Protein AF-A0A6J6NCQ2-F1 (afdb_monomer)

Organism: NCBI:txid449393

Foldseek 3Di:
DWADKDKFWFQDPPPRDTDIDIATPDDDPDPPPDDDPVNNQRRFWDADPPPRDIDGNVRTHTDDD

Nearest PDB structures (foldseek):
  6wgg-assembly1_6  TM=4.359E-01  e=2.667E+00  Saccharomyces cerevisiae

Secondary structure (DSSP, 8-state):
-PPPEEEEEEE-TTT--EEEEEEES---TTSS----HHHHHHHTEEE-TTT--EEEGGG--B---

Solvent-accessible surface area (backbone atoms only — not comparable to full-atom values): 4078 Å² total; per-residue (Å²): 122,56,48,70,75,44,82,44,45,36,38,37,90,88,78,62,53,71,48,76,50,57,34,33,92,41,78,45,84,79,78,79,57,89,71,52,74,65,58,51,50,52,37,35,26,49,64,36,90,85,80,63,55,70,38,45,64,96,70,55,47,68,61,79,132

Mean predicted aligned error: 4.02 Å

Structure (mmCIF, N/CA/C/O backbone):
data_AF-A0A6J6NCQ2-F1
#
_entry.id   AF-A0A6J6NCQ2-F1
#
loop_
_atom_site.group_PDB
_atom_site.id
_atom_site.type_symbol
_atom_site.label_atom_id
_atom_site.label_alt_id
_atom_site.label_comp_id
_atom_site.label_asym_id
_atom_site.label_entity_id
_atom_site.label_seq_id
_atom_site.pdbx_PDB_ins_code
_atom_site.Cartn_x
_atom_site.Cartn_y
_atom_site.Cartn_z
_atom_site.occupancy
_atom_site.B_iso_or_equiv
_atom_site.auth_seq_id
_atom_site.auth_comp_id
_atom_site.auth_asym_id
_atom_site.auth_atom_id
_atom_site.pdbx_PDB_model_num
ATOM 1 N N . MET A 1 1 ? 6.524 -5.788 -18.045 1.00 80.75 1 MET A N 1
ATOM 2 C CA . MET A 1 1 ? 6.008 -4.415 -17.908 1.00 80.75 1 MET A CA 1
ATOM 3 C C . MET A 1 1 ? 5.533 -4.245 -16.480 1.00 80.75 1 MET A C 1
ATOM 5 O O . MET A 1 1 ? 4.889 -5.161 -15.983 1.00 80.75 1 MET A O 1
ATOM 9 N N . THR A 1 2 ? 5.892 -3.144 -15.832 1.00 89.62 2 THR A N 1
ATOM 10 C CA . THR A 1 2 ? 5.399 -2.777 -14.498 1.00 89.62 2 THR A CA 1
ATOM 11 C C . THR A 1 2 ? 3.917 -2.390 -14.593 1.00 89.62 2 THR A C 1
ATOM 13 O O . THR A 1 2 ? 3.525 -1.681 -15.523 1.00 89.62 2 THR A O 1
ATOM 16 N N . SER A 1 3 ? 3.073 -2.872 -13.676 1.00 91.88 3 SER A N 1
ATOM 17 C CA . SER A 1 3 ? 1.647 -2.515 -13.656 1.00 91.88 3 SER A CA 1
ATOM 18 C C . SER A 1 3 ? 1.464 -1.043 -13.274 1.00 91.88 3 SER A C 1
ATOM 20 O O . SER A 1 3 ? 2.283 -0.509 -12.520 1.00 91.88 3 SER A O 1
ATOM 22 N N . PRO A 1 4 ? 0.397 -0.364 -13.731 1.00 93.31 4 PRO A N 1
ATOM 23 C CA . PRO A 1 4 ? 0.059 0.952 -13.197 1.00 93.31 4 PRO A CA 1
ATOM 24 C C . PRO A 1 4 ? -0.197 0.879 -11.677 1.00 93.31 4 PRO A C 1
ATOM 26 O O . PRO A 1 4 ? -0.499 -0.202 -11.161 1.00 93.31 4 PRO A O 1
ATOM 29 N N . PRO A 1 5 ? -0.047 2.001 -10.951 1.00 93.44 5 PRO A N 1
ATOM 30 C CA . PRO A 1 5 ? -0.446 2.077 -9.553 1.00 93.44 5 PRO A CA 1
ATOM 31 C C . PRO A 1 5 ? -1.974 2.038 -9.430 1.00 93.44 5 PRO A C 1
ATOM 33 O O . PRO A 1 5 ? -2.690 2.672 -10.207 1.00 93.44 5 PRO A O 1
ATOM 36 N N . GLU A 1 6 ? -2.461 1.317 -8.430 1.00 92.75 6 GLU A N 1
ATOM 37 C CA . GLU A 1 6 ? -3.874 1.144 -8.111 1.00 92.75 6 GLU A CA 1
ATOM 38 C C . GLU A 1 6 ? -4.162 1.739 -6.736 1.00 92.75 6 GLU A C 1
ATOM 40 O O . GLU A 1 6 ? -3.486 1.426 -5.756 1.00 92.75 6 GLU A O 1
ATOM 45 N N . VAL A 1 7 ? -5.171 2.607 -6.666 1.00 94.19 7 VAL A N 1
ATOM 46 C CA . VAL A 1 7 ? -5.631 3.196 -5.406 1.00 94.19 7 VAL A CA 1
ATOM 47 C C . VAL A 1 7 ? -6.571 2.214 -4.718 1.00 94.19 7 VAL A C 1
ATOM 49 O O . VAL A 1 7 ? -7.584 1.813 -5.292 1.00 94.19 7 VAL A O 1
ATOM 52 N N . ILE A 1 8 ? -6.262 1.865 -3.474 1.00 92.69 8 ILE A N 1
ATOM 53 C CA . ILE A 1 8 ? -7.012 0.892 -2.681 1.00 92.69 8 ILE A CA 1
ATOM 54 C C . ILE A 1 8 ? -7.438 1.481 -1.336 1.00 92.69 8 ILE A C 1
ATOM 56 O O . ILE A 1 8 ? -6.756 2.322 -0.750 1.00 92.69 8 ILE A O 1
ATOM 60 N N . LYS A 1 9 ? -8.579 1.011 -0.823 1.00 95.75 9 LYS A N 1
ATOM 61 C CA . LYS A 1 9 ? -9.053 1.305 0.533 1.00 95.75 9 LYS A CA 1
ATOM 62 C C . LYS A 1 9 ? -8.612 0.174 1.455 1.00 95.75 9 LYS A C 1
ATOM 64 O O . LYS A 1 9 ? -9.076 -0.956 1.326 1.00 95.75 9 LYS A O 1
ATOM 69 N N . VAL A 1 10 ? -7.721 0.474 2.387 1.00 95.25 10 VAL A N 1
ATOM 70 C CA . VAL A 1 10 ? -7.082 -0.495 3.280 1.00 95.25 10 VAL A CA 1
ATOM 71 C C . VAL A 1 10 ? -7.687 -0.395 4.668 1.00 95.25 10 VAL A C 1
ATOM 73 O O . VAL A 1 10 ? -7.846 0.700 5.210 1.00 95.25 10 VAL A O 1
ATOM 76 N N . ARG A 1 11 ? -7.966 -1.541 5.289 1.00 96.31 11 ARG A N 1
ATOM 77 C CA . ARG A 1 11 ? -8.263 -1.619 6.722 1.00 96.31 11 ARG A CA 1
ATOM 78 C C . ARG A 1 11 ? -7.037 -2.141 7.463 1.00 96.31 11 ARG A C 1
ATOM 80 O O . ARG A 1 11 ? -6.616 -3.271 7.248 1.00 96.31 11 ARG A O 1
ATOM 87 N N . CYS A 1 12 ? -6.471 -1.338 8.361 1.00 96.00 12 CYS A N 1
ATOM 88 C CA . CYS A 1 12 ? -5.323 -1.764 9.157 1.00 96.00 12 CYS A CA 1
ATOM 89 C C . CYS A 1 12 ? -5.697 -2.940 10.083 1.00 96.00 12 CYS A C 1
ATOM 91 O O . CYS A 1 12 ? -6.617 -2.789 10.890 1.00 96.00 12 CYS A O 1
ATOM 93 N N . PRO A 1 13 ? -4.965 -4.068 10.061 1.00 95.06 13 PRO A N 1
ATOM 94 C CA . PRO A 1 13 ? -5.254 -5.215 10.920 1.00 95.06 13 PRO A CA 1
ATOM 95 C C . PRO A 1 13 ? -4.915 -4.963 12.395 1.00 95.06 13 PRO A C 1
ATOM 97 O O . PRO A 1 13 ? -5.466 -5.629 13.263 1.00 95.06 13 PRO A O 1
ATOM 100 N N . GLN A 1 14 ? -4.029 -4.005 12.695 1.00 96.25 14 GLN A N 1
ATOM 101 C CA . GLN A 1 14 ? -3.579 -3.728 14.065 1.00 96.25 14 GLN A CA 1
ATOM 102 C C . GLN A 1 14 ? -4.506 -2.771 14.819 1.00 96.25 14 GLN A C 1
ATOM 104 O O . GLN A 1 14 ? 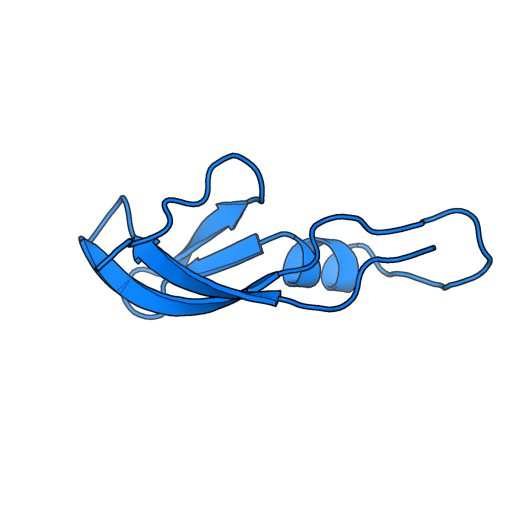-4.818 -3.000 15.982 1.00 96.25 14 GLN A O 1
ATOM 109 N N . CYS A 1 15 ? -4.951 -1.688 14.176 1.00 96.88 15 CYS A N 1
ATOM 110 C CA . CYS A 1 15 ? -5.737 -0.638 14.839 1.00 96.88 15 CYS A CA 1
ATOM 111 C C . CYS A 1 15 ? -7.095 -0.359 14.182 1.00 96.88 15 CYS A C 1
ATOM 113 O O . CYS A 1 15 ? -7.776 0.588 14.569 1.00 96.88 15 CYS A O 1
ATOM 115 N N . ALA A 1 16 ? -7.484 -1.152 13.177 1.00 95.75 16 ALA A N 1
ATOM 116 C CA . ALA A 1 16 ? -8.728 -1.026 12.417 1.00 95.75 16 ALA A CA 1
ATOM 117 C C . ALA A 1 16 ? -8.932 0.306 11.667 1.00 95.75 16 ALA A C 1
ATOM 119 O O . ALA A 1 16 ? -9.978 0.476 11.042 1.00 95.75 16 ALA A O 1
ATOM 120 N N . THR A 1 17 ? -7.954 1.223 11.672 1.00 96.75 17 THR A N 1
ATOM 121 C CA . THR A 1 17 ? -7.997 2.454 10.872 1.00 96.75 17 THR A CA 1
ATOM 122 C C . THR A 1 17 ? -8.175 2.113 9.398 1.00 96.75 17 THR A C 1
ATOM 124 O O . THR A 1 17 ? -7.424 1.305 8.849 1.00 96.75 17 THR A O 1
ATOM 127 N N . ILE A 1 18 ? -9.157 2.752 8.767 1.00 96.56 18 ILE A N 1
ATOM 128 C CA . ILE A 1 18 ? -9.392 2.675 7.328 1.00 96.56 18 ILE A CA 1
ATOM 129 C C . ILE A 1 18 ? -8.705 3.871 6.677 1.00 96.56 18 ILE A C 1
ATOM 131 O O . ILE A 1 18 ? -8.891 5.003 7.122 1.00 96.56 18 ILE A O 1
ATOM 135 N N . PHE A 1 19 ? -7.901 3.621 5.652 1.00 96.12 19 PHE A N 1
ATOM 136 C CA . PHE A 1 19 ? -7.170 4.652 4.922 1.00 96.12 19 PHE A CA 1
ATOM 137 C C . PHE A 1 19 ? -7.039 4.268 3.448 1.00 96.12 19 P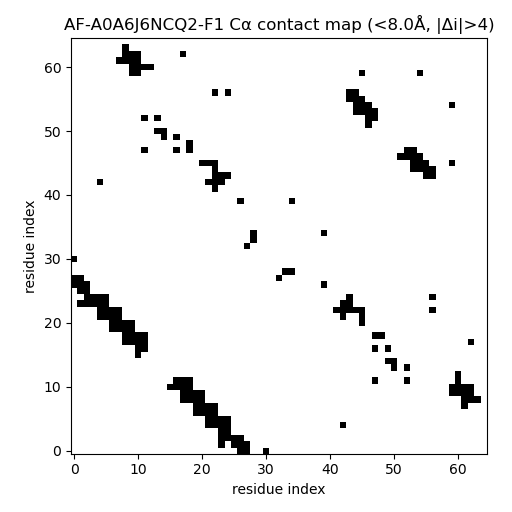HE A C 1
ATOM 139 O O . PHE A 1 19 ? -7.235 3.111 3.083 1.00 96.12 19 PHE A O 1
ATOM 146 N N . THR A 1 20 ? -6.740 5.249 2.607 1.00 96.06 20 THR A N 1
ATOM 147 C CA . THR A 1 20 ? -6.491 5.037 1.180 1.00 96.06 20 THR A CA 1
ATOM 148 C C . THR A 1 20 ? -4.994 5.092 0.927 1.00 96.06 20 THR A C 1
ATOM 150 O O . THR A 1 20 ? -4.319 5.949 1.495 1.00 96.06 20 THR A O 1
ATOM 153 N N . ASP A 1 21 ? -4.498 4.199 0.081 1.00 95.38 21 ASP A N 1
ATOM 154 C CA . ASP A 1 21 ? -3.097 4.158 -0.341 1.00 95.38 21 ASP A CA 1
ATOM 155 C C . ASP A 1 21 ? -2.998 3.638 -1.787 1.00 95.38 21 ASP A C 1
ATOM 157 O O . ASP A 1 21 ? -4.012 3.227 -2.363 1.00 95.38 21 ASP A O 1
ATOM 161 N N . SER A 1 22 ? -1.807 3.663 -2.384 1.00 93.69 22 SER A N 1
ATOM 162 C CA . SER A 1 22 ? -1.567 3.146 -3.735 1.00 93.69 22 SER A CA 1
ATOM 163 C C . SER A 1 22 ? -0.522 2.040 -3.756 1.00 93.69 22 SER A C 1
ATOM 165 O O . SER A 1 22 ? 0.546 2.205 -3.181 1.00 93.69 22 SER A O 1
ATOM 167 N N . ILE A 1 23 ? -0.795 0.963 -4.492 1.00 93.31 23 ILE A N 1
ATOM 168 C CA . ILE A 1 23 ? 0.150 -0.144 -4.701 1.00 93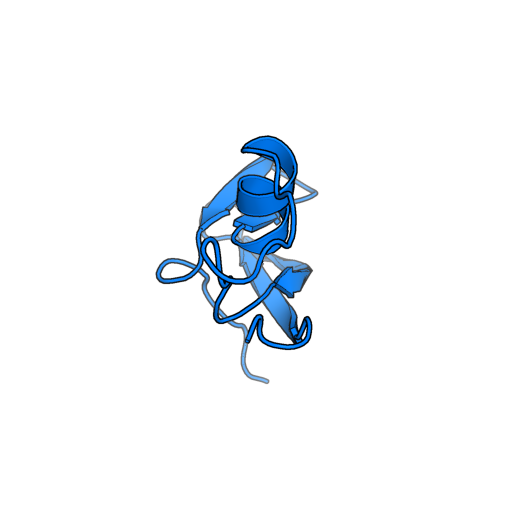.31 23 ILE A CA 1
ATOM 169 C C . ILE A 1 23 ? 0.293 -0.472 -6.186 1.00 93.31 23 ILE A C 1
ATOM 171 O O . ILE A 1 23 ? -0.571 -0.135 -6.993 1.00 93.31 23 ILE A O 1
ATOM 175 N N . ARG A 1 24 ? 1.357 -1.177 -6.563 1.00 92.81 24 ARG A N 1
ATOM 176 C CA . ARG A 1 24 ? 1.494 -1.805 -7.883 1.00 92.81 24 ARG A CA 1
ATOM 177 C C . ARG A 1 24 ? 1.355 -3.315 -7.740 1.00 92.81 24 ARG A C 1
ATOM 179 O O . ARG A 1 24 ? 2.100 -3.941 -6.995 1.00 92.81 24 ARG A O 1
ATOM 186 N N . GLY A 1 25 ? 0.429 -3.908 -8.493 1.00 88.44 25 GLY A N 1
ATOM 187 C CA . GLY A 1 25 ? 0.213 -5.358 -8.498 1.00 88.44 25 GLY A CA 1
ATOM 188 C C . GLY A 1 25 ? 1.392 -6.165 -9.059 1.00 88.44 25 GLY A C 1
ATOM 189 O O . GLY A 1 25 ? 1.545 -7.337 -8.730 1.00 88.44 25 GLY A O 1
ATOM 190 N N . SER A 1 26 ? 2.243 -5.563 -9.900 1.00 89.38 26 SER A N 1
ATOM 191 C CA . SER A 1 26 ? 3.518 -6.170 -10.310 1.00 89.38 26 SER A CA 1
ATOM 192 C C . SER A 1 26 ? 4.561 -5.129 -10.717 1.00 89.38 26 SER A C 1
ATOM 194 O O . SER A 1 26 ? 4.247 -4.126 -11.361 1.00 89.38 26 SER A O 1
ATOM 196 N N . ILE A 1 27 ? 5.823 -5.408 -10.389 1.00 88.88 27 ILE A N 1
ATOM 197 C CA . ILE A 1 27 ? 6.987 -4.614 -10.797 1.00 88.88 27 ILE A CA 1
ATOM 198 C C . ILE A 1 27 ? 7.878 -5.479 -11.680 1.00 88.88 27 ILE A C 1
ATOM 200 O O . ILE A 1 27 ? 8.116 -6.650 -11.381 1.00 88.88 27 ILE A O 1
ATOM 204 N N . ASN A 1 28 ? 8.356 -4.923 -12.793 1.00 88.19 28 ASN A N 1
ATOM 205 C CA . ASN A 1 28 ? 9.279 -5.625 -13.671 1.00 88.19 28 ASN A CA 1
ATOM 206 C C . ASN A 1 28 ? 10.718 -5.147 -13.453 1.00 88.19 28 ASN A C 1
ATOM 208 O O . ASN A 1 28 ? 11.102 -4.089 -13.933 1.00 88.19 28 ASN A O 1
ATOM 212 N N . LEU A 1 29 ? 11.531 -5.993 -12.825 1.00 85.38 29 LEU A N 1
ATOM 213 C CA . LEU A 1 29 ? 12.926 -5.688 -12.483 1.00 85.38 29 LEU A CA 1
ATOM 214 C C . LEU 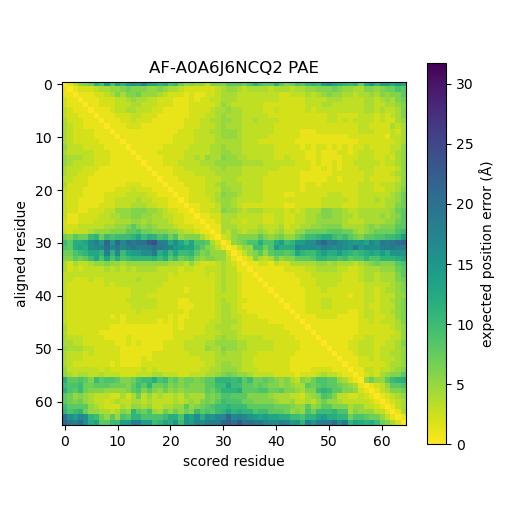A 1 29 ? 13.930 -5.922 -13.629 1.00 85.38 29 LEU A C 1
ATOM 216 O O . LEU A 1 29 ? 15.132 -5.787 -13.442 1.00 85.38 29 LEU A O 1
ATOM 220 N N . SER A 1 30 ? 13.463 -6.336 -14.810 1.00 81.31 30 SER A N 1
ATOM 221 C CA . SER A 1 30 ? 14.319 -6.842 -15.901 1.00 81.31 30 SER A CA 1
ATOM 222 C C . SER A 1 30 ? 14.299 -5.996 -17.178 1.00 81.31 30 SER A C 1
ATOM 224 O O . SER A 1 30 ? 15.052 -6.277 -18.106 1.00 81.31 30 SER A O 1
ATOM 226 N N . LEU A 1 31 ? 13.448 -4.966 -17.251 1.00 71.62 31 LEU A N 1
ATOM 227 C CA . LEU A 1 31 ? 13.239 -4.154 -18.461 1.00 71.62 31 LEU A CA 1
ATOM 228 C C . LEU A 1 31 ? 14.079 -2.866 -18.514 1.00 71.62 31 LEU A C 1
ATOM 230 O O . LEU A 1 31 ? 13.777 -1.976 -19.303 1.00 71.62 31 LEU A O 1
ATOM 234 N N . GLY A 1 32 ? 15.133 -2.763 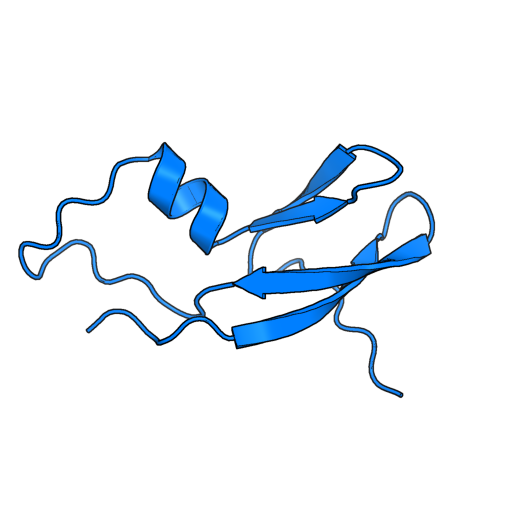-17.702 1.00 67.12 32 GLY A N 1
ATOM 235 C CA . GLY A 1 32 ? 15.991 -1.574 -17.654 1.00 67.12 32 GLY A CA 1
ATOM 236 C C . GLY A 1 32 ? 15.380 -0.382 -16.908 1.00 67.12 32 GLY A C 1
ATOM 237 O O . GLY A 1 32 ? 15.961 0.696 -16.928 1.00 67.12 32 GLY A O 1
ATOM 238 N N . GLU A 1 33 ? 14.232 -0.565 -16.248 1.00 73.50 33 GLU A N 1
ATOM 239 C CA . GLU A 1 33 ? 13.790 0.338 -15.185 1.00 73.50 33 GLU A CA 1
ATOM 240 C C . GLU A 1 33 ? 14.710 0.110 -13.979 1.00 73.50 33 GLU A C 1
ATOM 242 O O . GLU A 1 33 ? 14.757 -0.999 -13.442 1.00 73.50 33 GLU A O 1
ATOM 247 N N . GLU A 1 34 ? 15.467 1.132 -13.581 1.00 84.00 34 GLU A N 1
ATOM 248 C CA . GLU A 1 34 ? 16.225 1.083 -12.333 1.00 84.00 34 GLU A CA 1
ATOM 249 C C . GLU A 1 34 ? 15.263 1.351 -11.183 1.00 84.00 34 GLU A C 1
ATOM 251 O O . GLU A 1 34 ? 14.765 2.461 -11.023 1.00 84.00 34 GLU A O 1
ATOM 256 N N . TRP A 1 35 ? 14.973 0.297 -10.430 1.00 89.38 35 TRP A N 1
ATOM 257 C CA . TRP A 1 35 ? 14.247 0.367 -9.176 1.00 89.38 35 TRP A CA 1
ATOM 258 C C . TRP A 1 35 ? 15.240 0.169 -8.043 1.00 89.38 35 TRP A C 1
ATOM 260 O O . TRP A 1 35 ? 15.995 -0.806 -8.028 1.00 89.38 35 TRP A O 1
ATOM 270 N N . THR A 1 36 ? 15.222 1.077 -7.084 1.00 92.25 36 THR A N 1
ATOM 271 C CA . THR A 1 36 ? 15.868 0.872 -5.793 1.00 92.25 36 THR A CA 1
ATOM 272 C C . THR A 1 36 ? 15.015 -0.046 -4.918 1.00 92.25 36 THR A C 1
ATOM 274 O O . THR A 1 36 ? 13.801 -0.162 -5.102 1.00 92.25 36 THR A O 1
ATOM 277 N N . ASP A 1 37 ? 15.639 -0.681 -3.926 1.00 91.06 37 ASP A N 1
ATOM 278 C CA . ASP A 1 37 ? 14.911 -1.499 -2.949 1.00 91.06 37 ASP A CA 1
ATOM 279 C C . ASP A 1 37 ? 13.845 -0.680 -2.201 1.00 91.06 37 ASP A C 1
ATOM 281 O O . ASP A 1 37 ? 12.777 -1.203 -1.899 1.00 91.06 37 ASP A O 1
ATOM 285 N N . GLU A 1 38 ? 14.111 0.607 -1.949 1.00 93.00 38 GLU A N 1
ATOM 286 C CA . GLU A 1 38 ? 13.170 1.537 -1.312 1.00 93.00 38 GLU A CA 1
ATOM 287 C C . GLU A 1 38 ? 11.945 1.796 -2.200 1.00 93.00 38 GLU A C 1
ATOM 289 O O . GLU A 1 38 ? 10.814 1.682 -1.737 1.00 93.00 38 GLU A O 1
ATOM 294 N N . GLU A 1 39 ? 12.137 2.037 -3.500 1.00 92.88 39 GLU A N 1
ATOM 295 C CA . GLU A 1 39 ? 11.019 2.233 -4.432 1.00 92.88 39 GLU A CA 1
ATOM 296 C C . GLU A 1 39 ? 10.168 0.966 -4.595 1.00 92.88 39 GLU A C 1
ATOM 298 O O . GLU A 1 39 ? 8.943 1.050 -4.713 1.00 92.88 39 GLU A O 1
ATOM 303 N N . ILE A 1 40 ? 10.790 -0.219 -4.593 1.00 92.69 40 ILE A N 1
ATOM 304 C CA . ILE A 1 40 ? 10.068 -1.502 -4.634 1.00 92.69 40 ILE A CA 1
ATOM 305 C C . ILE A 1 40 ? 9.242 -1.674 -3.362 1.00 92.69 40 ILE A C 1
ATOM 307 O O . ILE A 1 40 ? 8.071 -2.055 -3.416 1.00 92.69 40 ILE A O 1
ATOM 311 N N . ASP A 1 41 ? 9.858 -1.405 -2.220 1.00 93.06 41 ASP A N 1
ATOM 312 C CA . ASP A 1 41 ? 9.250 -1.523 -0.907 1.00 93.06 41 ASP A CA 1
ATOM 313 C C . ASP A 1 41 ? 8.049 -0.575 -0.754 1.00 93.06 41 ASP A C 1
ATOM 315 O O . ASP A 1 41 ? 6.978 -1.012 -0.327 1.00 93.06 41 ASP A O 1
ATOM 319 N N . GLU A 1 42 ? 8.156 0.678 -1.196 1.00 93.44 42 GLU A N 1
ATOM 320 C CA . GLU A 1 42 ? 7.033 1.622 -1.225 1.00 93.44 42 GLU A CA 1
ATOM 321 C C . GLU A 1 42 ? 5.937 1.194 -2.207 1.00 93.44 42 GLU A C 1
ATOM 323 O O . GLU A 1 42 ? 4.760 1.175 -1.856 1.00 93.44 42 GLU A O 1
ATOM 328 N N . ALA A 1 43 ? 6.298 0.785 -3.425 1.00 93.31 43 ALA A N 1
ATOM 329 C CA . ALA A 1 43 ? 5.319 0.417 -4.446 1.00 93.31 43 ALA A CA 1
ATOM 330 C C . ALA A 1 43 ? 4.568 -0.895 -4.148 1.00 93.31 43 ALA A C 1
ATOM 332 O O . ALA A 1 43 ? 3.526 -1.151 -4.760 1.00 93.31 43 ALA A O 1
ATOM 333 N N . THR A 1 44 ? 5.077 -1.732 -3.240 1.00 92.94 44 THR A N 1
ATOM 334 C CA . THR A 1 44 ? 4.494 -3.041 -2.890 1.00 92.94 44 THR A CA 1
ATOM 335 C C . THR A 1 44 ? 3.941 -3.112 -1.470 1.00 92.94 44 THR A C 1
ATOM 337 O O . THR A 1 44 ? 3.506 -4.184 -1.033 1.00 92.94 44 THR A O 1
ATOM 340 N N . SER A 1 45 ? 3.912 -1.995 -0.743 1.00 95.06 45 SER A N 1
ATOM 341 C CA . SER A 1 45 ? 3.440 -1.958 0.636 1.00 95.06 45 SER A CA 1
ATOM 342 C C . SER A 1 45 ? 2.510 -0.784 0.911 1.00 95.06 45 SER A C 1
ATOM 344 O O . SER A 1 45 ? 2.399 0.159 0.139 1.00 95.06 45 SER A O 1
ATOM 346 N N . VAL A 1 46 ? 1.818 -0.865 2.043 1.00 95.75 46 VAL A N 1
ATOM 347 C CA . VAL A 1 46 ? 1.003 0.220 2.589 1.00 95.75 46 VAL A CA 1
ATOM 348 C C . VAL A 1 46 ? 1.344 0.391 4.058 1.00 95.75 46 VAL A C 1
ATOM 350 O O . VAL A 1 46 ? 1.465 -0.588 4.805 1.00 95.75 46 VAL A O 1
ATOM 353 N N . THR A 1 47 ? 1.485 1.637 4.503 1.00 96.25 47 THR A N 1
ATOM 354 C CA . THR A 1 47 ? 1.820 1.945 5.899 1.00 96.25 47 THR A CA 1
ATOM 355 C C . THR A 1 47 ? 0.656 2.647 6.569 1.00 96.25 47 THR A C 1
ATOM 357 O O . THR A 1 47 ? 0.275 3.751 6.192 1.00 96.25 47 THR A O 1
ATOM 360 N N . CYS A 1 48 ? 0.111 2.035 7.623 1.00 96.69 48 CYS A N 1
ATOM 361 C CA . CYS A 1 48 ? -0.982 2.642 8.369 1.00 96.69 48 CYS A CA 1
ATOM 362 C C . CYS A 1 48 ? -0.553 4.008 8.939 1.00 96.69 48 CYS A C 1
ATOM 364 O O . CYS A 1 48 ? 0.386 4.061 9.741 1.00 96.69 48 CYS A O 1
ATOM 366 N N . PRO A 1 49 ? -1.263 5.108 8.625 1.00 97.31 49 PRO A N 1
ATOM 367 C CA . PRO A 1 49 ? -0.883 6.437 9.098 1.00 97.31 49 PRO A CA 1
ATOM 368 C C . PRO A 1 49 ? -1.071 6.606 10.613 1.00 97.31 49 PRO A C 1
ATOM 370 O O . PRO A 1 49 ? -0.445 7.472 11.212 1.00 97.31 49 PRO A O 1
ATOM 373 N N . ASN A 1 50 ? -1.904 5.766 11.238 1.00 98.00 50 ASN A N 1
ATOM 374 C CA . ASN A 1 50 ? -2.225 5.848 12.662 1.00 98.00 50 ASN A CA 1
ATOM 375 C C . ASN A 1 50 ? -1.236 5.071 13.551 1.00 98.00 50 ASN A C 1
ATOM 377 O O . ASN A 1 50 ? -0.704 5.619 14.508 1.00 98.00 50 ASN A O 1
ATOM 381 N N . CYS A 1 51 ? -0.971 3.794 13.246 1.00 97.44 51 CYS A N 1
ATOM 382 C CA . CYS A 1 51 ? -0.121 2.934 14.088 1.00 97.44 51 CYS A CA 1
ATOM 383 C C . CYS A 1 51 ? 1.220 2.547 13.449 1.00 97.44 51 CYS A C 1
ATOM 385 O O . CYS A 1 51 ? 1.978 1.788 14.046 1.00 97.44 51 CYS A O 1
ATOM 387 N N . ARG A 1 52 ? 1.505 3.031 12.230 1.00 97.44 52 ARG A N 1
ATOM 388 C CA . ARG A 1 52 ? 2.728 2.738 11.458 1.00 97.44 52 ARG A CA 1
ATOM 389 C C . ARG A 1 52 ? 2.942 1.259 11.121 1.00 97.44 52 ARG A C 1
ATOM 391 O O . ARG A 1 52 ? 4.005 0.897 10.631 1.00 97.44 52 ARG A O 1
ATOM 398 N N . HIS A 1 53 ? 1.933 0.411 11.326 1.00 96.19 53 HIS A N 1
ATOM 399 C CA . HIS A 1 53 ? 1.979 -0.970 10.869 1.00 96.19 53 HIS A CA 1
ATOM 400 C C . HIS A 1 53 ? 2.014 -1.019 9.343 1.00 96.19 53 HIS A C 1
ATOM 402 O O . HIS A 1 53 ? 1.149 -0.439 8.677 1.00 96.19 53 HIS A O 1
ATOM 408 N N . LYS A 1 54 ? 3.007 -1.727 8.819 1.00 95.75 54 LYS A N 1
ATOM 409 C CA . LYS A 1 54 ? 3.245 -1.889 7.395 1.00 95.75 54 LYS A CA 1
ATOM 410 C C . LYS A 1 54 ? 2.750 -3.250 6.927 1.00 95.75 54 LYS A C 1
ATOM 412 O O . LYS A 1 54 ? 3.031 -4.259 7.571 1.00 95.75 54 LYS A O 1
ATOM 417 N N . GLN A 1 55 ? 2.008 -3.256 5.829 1.00 94.06 55 GLN A N 1
ATOM 418 C CA . GLN A 1 55 ? 1.504 -4.457 5.165 1.00 94.06 55 GLN A CA 1
ATOM 419 C C . GLN A 1 55 ? 2.081 -4.520 3.756 1.00 94.06 55 GLN A C 1
ATOM 421 O O . GLN A 1 55 ? 2.251 -3.480 3.127 1.00 94.06 55 GLN A O 1
ATOM 426 N N . TYR A 1 56 ? 2.338 -5.724 3.260 1.00 91.38 56 TYR A N 1
ATOM 427 C CA . TYR A 1 56 ? 2.855 -5.964 1.914 1.00 91.38 56 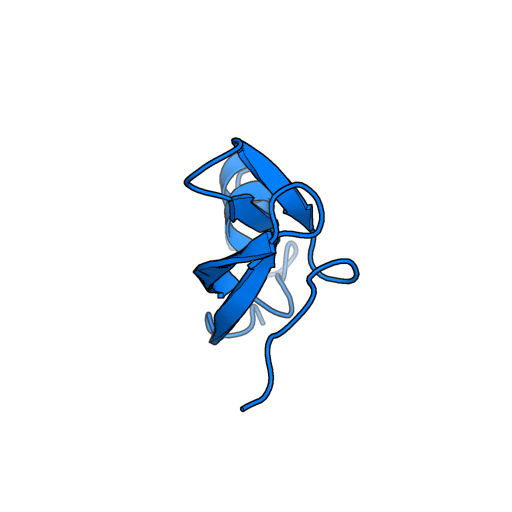TYR A CA 1
ATOM 428 C C . TYR A 1 56 ? 1.786 -6.642 1.065 1.00 91.38 56 TYR A C 1
ATOM 430 O O . TYR A 1 56 ? 0.986 -7.399 1.612 1.00 91.38 56 TYR A O 1
ATOM 438 N N . GLY A 1 57 ? 1.794 -6.353 -0.239 1.00 76.44 57 GLY A N 1
ATOM 439 C CA . GLY A 1 57 ? 0.908 -6.869 -1.291 1.00 76.44 57 GLY A CA 1
ATOM 440 C C . GLY A 1 57 ? -0.167 -7.876 -0.862 1.00 76.44 57 GLY A C 1
ATOM 441 O O . GLY A 1 57 ? -1.310 -7.497 -0.617 1.00 76.44 57 GLY A O 1
ATOM 442 N N . ASP A 1 58 ? 0.202 -9.157 -0.782 1.00 73.56 58 ASP A N 1
ATOM 443 C CA . ASP A 1 58 ? -0.691 -10.307 -0.545 1.00 73.56 58 ASP A CA 1
ATOM 444 C C . ASP A 1 58 ? -1.398 -10.318 0.822 1.00 73.56 58 ASP A C 1
ATOM 446 O O . ASP A 1 58 ? -2.423 -10.977 0.996 1.00 73.56 58 ASP A O 1
ATOM 450 N N . SER A 1 59 ? -0.873 -9.567 1.783 1.00 81.56 59 SER A N 1
ATOM 451 C CA . SER A 1 59 ? -1.376 -9.472 3.152 1.00 81.56 59 SER A CA 1
ATOM 452 C C . SER A 1 59 ? -2.272 -8.248 3.376 1.00 81.56 59 SER A C 1
ATOM 454 O O . SER A 1 59 ? -2.741 -8.028 4.495 1.00 81.56 59 SER A O 1
ATOM 456 N N . ILE A 1 60 ? -2.505 -7.425 2.346 1.00 85.69 60 ILE A N 1
ATOM 457 C CA . ILE A 1 60 ? -3.290 -6.193 2.462 1.00 85.69 60 ILE A CA 1
ATOM 458 C C . ILE A 1 60 ? -4.784 -6.514 2.539 1.00 85.69 60 ILE A C 1
ATOM 460 O O . ILE A 1 60 ? -5.393 -7.036 1.605 1.00 85.69 60 ILE A O 1
ATOM 464 N N . ILE A 1 61 ? -5.408 -6.121 3.649 1.00 85.56 61 ILE A N 1
ATOM 465 C CA . ILE A 1 61 ? -6.857 -6.245 3.831 1.00 85.56 61 ILE A CA 1
ATOM 466 C C . ILE A 1 61 ? -7.564 -5.073 3.140 1.00 85.56 61 ILE A C 1
ATOM 468 O O . ILE A 1 61 ? -7.557 -3.941 3.637 1.00 85.56 61 ILE A O 1
ATOM 472 N N . ILE A 1 62 ? -8.218 -5.359 2.014 1.00 84.38 62 ILE A N 1
ATOM 473 C CA . ILE A 1 62 ? -9.026 -4.386 1.270 1.00 84.38 62 ILE A CA 1
ATOM 474 C C . ILE A 1 62 ? -10.408 -4.260 1.924 1.00 84.38 62 ILE A C 1
ATOM 476 O O . ILE A 1 62 ? -11.102 -5.252 2.152 1.00 84.38 62 ILE A O 1
ATOM 480 N N . SER A 1 63 ? -10.816 -3.029 2.227 1.00 82.38 63 SER A N 1
ATOM 481 C CA . SER A 1 63 ? -12.177 -2.730 2.671 1.00 82.38 63 SER A CA 1
ATOM 482 C C . SER A 1 63 ? -13.088 -2.638 1.450 1.00 82.38 63 SER A C 1
ATOM 484 O O . SER A 1 63 ? -12.918 -1.738 0.630 1.00 82.38 63 SER A O 1
ATOM 486 N N . ILE A 1 64 ? -14.057 -3.544 1.352 1.00 74.88 64 ILE A N 1
ATOM 487 C CA . ILE A 1 64 ? -15.133 -3.494 0.355 1.00 74.88 64 ILE A CA 1
ATOM 488 C C . ILE A 1 64 ? -16.346 -2.861 1.046 1.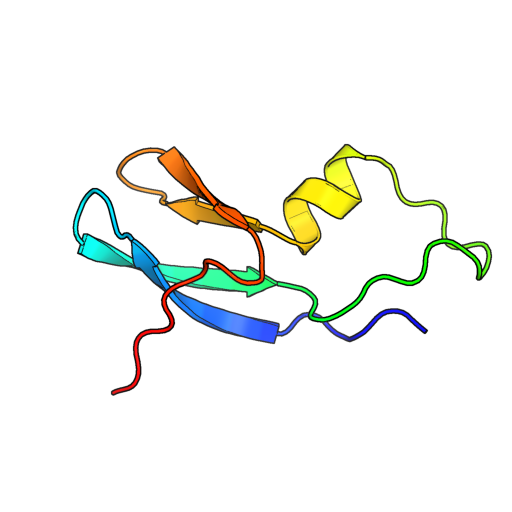00 74.88 64 ILE A C 1
ATOM 490 O O . ILE A 1 64 ? -16.653 -3.240 2.179 1.00 74.88 64 ILE A O 1
ATOM 494 N N . ASP A 1 65 ? -16.950 -1.856 0.411 1.00 6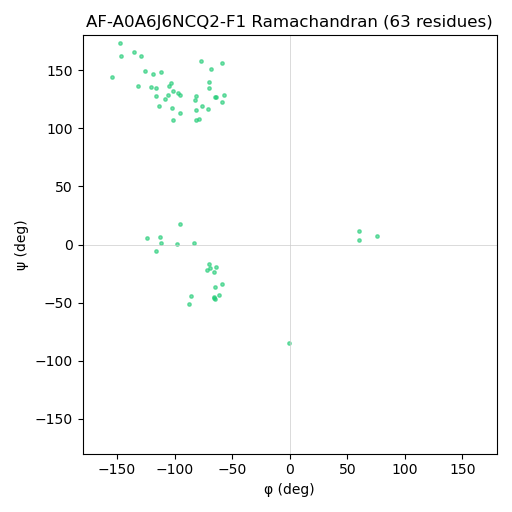4.31 65 ASP A N 1
ATOM 495 C CA . ASP A 1 65 ? -18.196 -1.228 0.877 1.00 64.31 65 ASP A CA 1
ATOM 496 C C . ASP A 1 65 ? -19.414 -2.131 0.619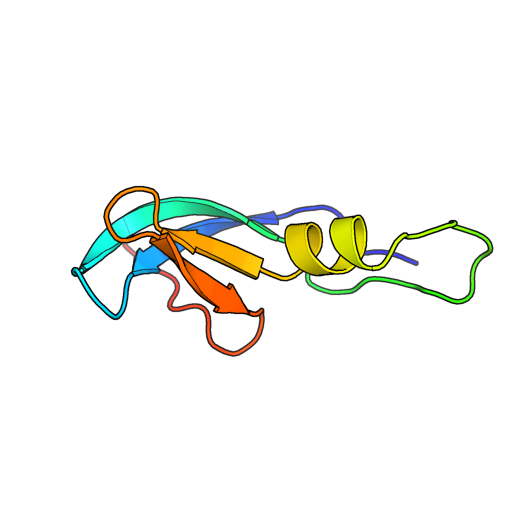 1.00 64.31 65 ASP A C 1
ATOM 498 O O . ASP A 1 65 ? -19.432 -2.823 -0.428 1.00 64.31 65 ASP A O 1
#

Sequence (65 aa):
MTSPPEVIKVRCPQCATIFTDSIRGSINLSLGEEWTDEEIDEATSVTCPNCRHKQYGDSIIISID

Radius of gyration: 12.62 Å; Cα contacts (8 Å, |Δi|>4): 105; chains: 1; bounding box: 34×17×33 Å

pLDDT: mean 90.13, std 7.84, range [64.31, 98.0]